Protein AF-A0A5N5XWW8-F1 (afdb_monomer_lite)

Organism: Acinetobacter baumannii (NCBI:txid470)

Secondary structure (DSSP, 8-state):
--THHHHHHHHHHHHHHHHHHHHHHHHHHS-SSSTT---HHHHHHHHHHHTTT--HHHHHHHHHHHHH---SSPPPHHHHHHHHHTTSS--HHHHHHHHHHHHH-SS--EEE-TTS-EEEEEEEHHHHHHHHHHHHHHHTT-HHHHHHHHHHHHHHHHHHHHHTTPPPPEEE-----------

Sequence (183 aa):
MNELAPFESFLKELIAAYRTKYAVQFNKNFPVEGKNAVPMQIVEQQLAKALVGVTPNQLQRGLALFYASTNTYMPNFAEFRAMCMGDDWWSAEKAWVKACEYTQISQHKKVTLPDGREQNQEITTLTKFVLDQVYSLIQDGEMYKAKMEFIKIYDEYKAEAQLKGKTQAWYQEPILLAQKNEQ

Foldseek 3Di:
DDPVVVVLVLLVVVLVLCCVPPVPQSCVVAPCDDPRHHDVVNVSVVLVVLCPLQDPQLSVQLVVCSVVDPDPDRDDSNVSSCSSLPPLDDQLVRLLVLLVVVVVDPDFDWDQDPVRFTFGPSHWPLSVVLSVVLVVCVVVVVVVVSSVSSNVSSVVVVVVCVVVSHGTGTDTPPPPPPDPPPD

Radius of gyration: 22.28 Å; chains: 1; bounding box: 52×52×61 Å

Structure (mmCIF, N/CA/C/O backbone):
data_AF-A0A5N5XWW8-F1
#
_entry.id   AF-A0A5N5XWW8-F1
#
loop_
_atom_site.group_PDB
_atom_site.id
_atom_site.type_symbol
_atom_site.label_atom_id
_atom_site.label_alt_id
_atom_site.label_comp_id
_atom_site.label_asym_id
_atom_site.label_entity_id
_atom_site.label_seq_id
_atom_site.pdbx_PDB_ins_code
_atom_site.Cartn_x
_atom_site.Cartn_y
_atom_site.Cartn_z
_atom_site.occupancy
_atom_site.B_iso_or_equiv
_atom_site.auth_seq_id
_atom_site.auth_comp_id
_atom_site.auth_asym_id
_atom_site.auth_atom_id
_atom_site.pdbx_PDB_model_num
ATOM 1 N N . MET A 1 1 ? 1.860 -23.459 16.506 1.00 39.78 1 MET A N 1
ATOM 2 C CA . MET A 1 1 ? 2.111 -22.178 17.201 1.00 39.78 1 MET A CA 1
ATOM 3 C C . MET A 1 1 ? 1.032 -21.207 16.759 1.00 39.78 1 MET A C 1
ATOM 5 O O . MET A 1 1 ? 0.763 -21.145 15.570 1.00 39.78 1 MET A O 1
ATOM 9 N N . ASN A 1 2 ? 0.335 -20.577 17.704 1.00 42.97 2 ASN A N 1
ATOM 10 C CA . ASN A 1 2 ? -0.900 -19.827 17.458 1.00 42.97 2 ASN A CA 1
ATOM 11 C C . ASN A 1 2 ? -0.569 -18.422 16.911 1.00 42.97 2 ASN A C 1
ATOM 13 O O . ASN A 1 2 ? -0.288 -17.513 17.688 1.00 42.97 2 ASN A O 1
ATOM 17 N N . GLU A 1 3 ? -0.597 -18.231 15.590 1.00 50.62 3 GLU A N 1
ATOM 18 C CA . GLU A 1 3 ? -0.374 -16.922 14.934 1.00 50.62 3 GLU A CA 1
ATOM 19 C C . GLU A 1 3 ? -1.454 -15.867 15.262 1.00 50.62 3 GLU A C 1
ATOM 21 O O . GLU A 1 3 ? -1.308 -14.697 14.923 1.00 50.62 3 GLU A O 1
ATOM 26 N N . LEU A 1 4 ? -2.524 -16.258 15.964 1.00 57.06 4 LEU A N 1
ATOM 27 C CA . LEU A 1 4 ? -3.614 -15.378 16.401 1.00 57.06 4 LEU A CA 1
ATOM 28 C C . LEU A 1 4 ? -3.247 -14.494 17.608 1.00 57.06 4 LEU A C 1
ATOM 30 O O . LEU A 1 4 ? -3.711 -13.359 17.701 1.00 57.06 4 LEU A O 1
ATOM 34 N N . ALA A 1 5 ? -2.385 -14.973 18.513 1.00 62.66 5 ALA A N 1
ATOM 35 C CA . ALA A 1 5 ? -2.043 -14.244 19.740 1.00 62.66 5 ALA A CA 1
ATOM 36 C C . ALA A 1 5 ? -1.308 -12.902 19.497 1.00 62.66 5 ALA A C 1
ATOM 38 O O . ALA A 1 5 ? -1.637 -11.917 20.165 1.00 62.66 5 ALA A O 1
ATOM 39 N N . PRO A 1 6 ? -0.365 -12.799 18.535 1.00 75.25 6 PRO A N 1
ATOM 40 C CA . PRO A 1 6 ? 0.272 -11.527 18.190 1.00 75.25 6 PRO A CA 1
ATOM 41 C C . PRO A 1 6 ? -0.711 -10.484 17.643 1.00 75.25 6 PRO A C 1
ATOM 43 O O . PRO A 1 6 ? -0.599 -9.304 17.967 1.00 75.25 6 PRO A O 1
ATOM 46 N N . PHE A 1 7 ? -1.694 -10.909 16.841 1.00 81.81 7 PHE A N 1
ATOM 47 C CA . PHE A 1 7 ? -2.661 -9.997 16.229 1.00 81.81 7 PHE A CA 1
ATOM 48 C C . PHE A 1 7 ? -3.655 -9.447 17.255 1.00 81.81 7 PHE A C 1
ATOM 50 O O . PHE A 1 7 ? -3.877 -8.241 17.307 1.00 81.81 7 PHE A O 1
ATOM 57 N N . GLU A 1 8 ? -4.196 -10.294 18.134 1.00 83.88 8 GLU A N 1
ATOM 58 C CA . GLU A 1 8 ? -5.053 -9.831 19.233 1.00 83.88 8 GLU A CA 1
ATOM 59 C C . GLU A 1 8 ? -4.323 -8.859 20.171 1.00 83.88 8 GLU A C 1
ATOM 61 O O . GLU A 1 8 ? -4.907 -7.869 20.616 1.00 83.88 8 GLU A O 1
ATOM 66 N N . SER A 1 9 ? -3.037 -9.108 20.452 1.00 87.44 9 SER A N 1
ATOM 67 C CA . SER A 1 9 ? -2.223 -8.182 21.246 1.00 87.44 9 SER A CA 1
ATOM 68 C C . SER A 1 9 ? -2.066 -6.831 20.548 1.00 87.44 9 SER A C 1
ATOM 70 O O . SER A 1 9 ? -2.203 -5.793 21.195 1.00 87.44 9 SER A O 1
ATOM 72 N N . PHE A 1 10 ? -1.845 -6.831 19.230 1.00 89.38 10 PHE A N 1
ATOM 73 C CA . PHE A 1 10 ? -1.748 -5.603 18.442 1.00 89.38 10 PHE A CA 1
ATOM 74 C C . PHE A 1 10 ? -3.058 -4.801 18.465 1.00 89.38 10 PHE A C 1
ATOM 76 O O . PHE A 1 10 ? -3.036 -3.585 18.637 1.00 89.38 10 PHE A O 1
ATOM 83 N N . LEU A 1 11 ? -4.216 -5.461 18.337 1.00 91.00 11 LEU A N 1
ATOM 84 C CA . LEU A 1 11 ? -5.514 -4.777 18.392 1.00 91.00 11 LEU A CA 1
ATOM 85 C C . LEU A 1 11 ? -5.706 -4.041 19.724 1.00 91.00 11 LEU A C 1
ATOM 87 O O . LEU A 1 11 ? -6.154 -2.892 19.741 1.00 91.00 11 LEU A O 1
ATOM 91 N N . LYS A 1 12 ? -5.324 -4.680 20.835 1.00 90.88 12 LYS A N 1
ATOM 92 C CA . LYS A 1 12 ? -5.389 -4.080 22.175 1.00 90.88 12 LYS A CA 1
ATOM 93 C C . LYS A 1 12 ? -4.438 -2.895 22.316 1.00 90.88 12 LYS A C 1
ATOM 95 O O . LYS A 1 12 ? -4.835 -1.868 22.865 1.00 90.88 12 LYS A O 1
ATOM 100 N N . GLU A 1 13 ? -3.219 -3.016 21.796 1.00 91.50 13 GLU A N 1
ATOM 101 C CA . GLU A 1 13 ? -2.242 -1.923 21.762 1.00 91.50 13 GLU A CA 1
ATOM 102 C C . GLU A 1 13 ? -2.775 -0.723 20.971 1.00 91.50 13 GLU A C 1
ATOM 104 O O . GLU A 1 13 ? -2.766 0.405 21.465 1.00 91.50 13 GLU A O 1
ATOM 109 N N . LEU A 1 14 ? -3.327 -0.961 19.782 1.00 91.56 14 LEU A N 1
ATOM 110 C CA . LEU A 1 14 ? -3.881 0.096 18.948 1.00 91.56 14 LEU A CA 1
ATOM 111 C C . LEU A 1 14 ? -5.073 0.790 19.622 1.00 91.56 14 LEU A C 1
ATOM 113 O O . LEU A 1 14 ? -5.143 2.018 19.639 1.00 91.56 14 LEU A O 1
ATOM 117 N N . ILE A 1 15 ? -5.991 0.035 20.233 1.00 92.38 15 ILE A N 1
ATOM 118 C CA . ILE A 1 15 ? -7.107 0.610 21.002 1.00 92.38 15 ILE A CA 1
ATOM 119 C C . ILE A 1 15 ? -6.590 1.462 22.168 1.00 92.38 15 ILE A C 1
ATOM 121 O O . ILE A 1 15 ? -7.117 2.551 22.415 1.00 92.38 15 ILE A O 1
ATOM 125 N N . ALA A 1 16 ? -5.553 1.005 22.876 1.00 91.19 16 ALA A N 1
ATOM 126 C CA . ALA A 1 16 ? -4.921 1.796 23.925 1.00 91.19 16 ALA A CA 1
ATOM 127 C C . ALA A 1 16 ? -4.332 3.100 23.360 1.00 91.19 16 ALA A C 1
ATOM 129 O O . ALA A 1 16 ? -4.586 4.167 23.916 1.00 91.19 16 ALA A O 1
ATOM 130 N N . ALA A 1 17 ? -3.653 3.048 22.211 1.00 90.56 17 ALA A N 1
ATOM 131 C CA . ALA A 1 17 ? -3.114 4.227 21.535 1.00 90.56 17 ALA A CA 1
ATOM 132 C C . ALA A 1 17 ? -4.211 5.247 21.171 1.00 90.56 17 ALA A C 1
ATOM 134 O O . ALA A 1 17 ? -4.064 6.446 21.426 1.00 90.56 17 ALA A O 1
ATOM 135 N N . TYR A 1 18 ? -5.344 4.773 20.642 1.00 91.38 18 TYR A N 1
ATOM 136 C CA . TYR A 1 18 ? -6.520 5.602 20.371 1.00 91.38 18 TYR A CA 1
ATOM 137 C C . TYR A 1 18 ? -7.072 6.272 21.628 1.00 91.38 18 TYR A C 1
ATOM 139 O O . TYR A 1 18 ? -7.374 7.466 21.608 1.00 91.38 18 TYR A O 1
ATOM 147 N N . ARG A 1 19 ? -7.173 5.527 22.730 1.00 90.12 19 ARG A N 1
ATOM 148 C CA . ARG A 1 19 ? -7.635 6.056 24.018 1.00 90.12 19 ARG A CA 1
ATOM 149 C C . ARG A 1 19 ? -6.680 7.094 24.592 1.00 90.12 19 ARG A C 1
ATOM 151 O O . ARG A 1 19 ? -7.148 8.087 25.133 1.00 90.12 19 ARG A O 1
ATOM 158 N N . THR A 1 20 ? -5.372 6.906 24.447 1.00 89.31 20 THR A N 1
ATOM 159 C CA . THR A 1 20 ? -4.372 7.860 24.940 1.00 89.31 20 THR A CA 1
ATOM 160 C C . THR A 1 20 ? -4.379 9.157 24.136 1.00 89.31 20 THR A C 1
ATOM 162 O O . THR A 1 20 ? -4.374 10.236 24.720 1.00 89.31 20 THR A O 1
ATOM 165 N N . LYS A 1 21 ? -4.411 9.073 22.801 1.00 88.88 21 LYS A N 1
ATOM 166 C CA . LYS A 1 21 ? -4.284 10.249 21.926 1.00 88.88 21 LYS A CA 1
ATOM 167 C C . LYS A 1 21 ? -5.604 10.990 21.703 1.00 88.88 21 LYS A C 1
ATOM 169 O O . LYS A 1 21 ? -5.612 12.211 21.587 1.00 88.88 21 LYS A O 1
ATOM 174 N N . TYR A 1 22 ? -6.720 10.262 21.668 1.00 90.38 22 TYR A N 1
ATOM 175 C CA . TYR A 1 22 ? -8.033 10.781 21.278 1.00 90.38 22 TYR A CA 1
ATOM 176 C C . TYR A 1 22 ? -9.140 10.466 22.292 1.00 90.38 22 TYR A C 1
ATOM 178 O O . TYR A 1 22 ? -10.294 10.312 21.900 1.00 90.38 22 TYR A O 1
ATOM 186 N N . ALA A 1 23 ? -8.821 10.400 23.591 1.00 87.81 23 ALA A N 1
ATOM 187 C CA . ALA A 1 23 ? -9.726 9.980 24.673 1.00 87.81 23 ALA A CA 1
ATOM 188 C C . ALA A 1 23 ? -11.179 10.481 24.533 1.00 87.81 23 ALA A C 1
ATOM 190 O O . ALA A 1 23 ? -12.124 9.693 24.576 1.00 87.81 23 ALA A O 1
ATOM 191 N N . VAL A 1 24 ? -11.362 11.790 24.323 1.00 88.12 24 VAL A N 1
ATOM 192 C CA . VAL A 1 24 ? -12.689 12.424 24.228 1.00 88.12 24 VAL A CA 1
ATOM 193 C C . VAL A 1 24 ? -13.469 11.924 23.010 1.00 88.12 24 VAL A C 1
ATOM 195 O O . VAL A 1 24 ? -14.639 11.562 23.126 1.00 88.12 24 VAL A O 1
ATOM 198 N N . GLN A 1 25 ? -12.827 11.883 21.842 1.00 89.25 25 GLN A N 1
ATOM 199 C CA . GLN A 1 25 ? -13.460 11.443 20.596 1.00 89.25 25 GLN A CA 1
ATOM 200 C C . GLN A 1 25 ? -13.712 9.932 20.617 1.00 89.25 25 GLN A C 1
ATOM 202 O O . GLN A 1 25 ? -14.783 9.482 20.217 1.00 89.25 25 GLN A O 1
ATOM 207 N N . PHE A 1 26 ? -12.772 9.160 21.167 1.00 89.81 26 PHE A N 1
ATOM 208 C CA . PHE A 1 26 ? -12.906 7.718 21.326 1.00 89.81 26 PHE A CA 1
ATOM 209 C C . PHE A 1 26 ? -14.106 7.363 22.207 1.00 89.81 26 PHE A C 1
ATOM 211 O O . PHE A 1 26 ? -14.944 6.572 21.792 1.00 89.81 26 PHE A O 1
ATOM 218 N N . ASN A 1 27 ? -14.243 7.988 23.381 1.00 88.56 27 ASN A N 1
ATOM 219 C CA . ASN A 1 27 ? -15.363 7.726 24.291 1.00 88.56 27 ASN A CA 1
ATOM 220 C C . ASN A 1 27 ? -16.708 8.205 23.730 1.00 88.56 27 ASN A C 1
ATOM 222 O O . ASN A 1 27 ? -17.745 7.636 24.059 1.00 88.56 27 ASN A O 1
ATOM 226 N N . LYS A 1 28 ? -16.706 9.233 22.873 1.00 88.06 28 LYS A N 1
ATOM 227 C CA . LYS A 1 28 ? -17.912 9.671 22.160 1.00 88.06 28 LYS A CA 1
ATOM 228 C C . LYS A 1 28 ? -18.353 8.650 21.108 1.00 88.06 28 LYS A C 1
ATOM 230 O O . LYS A 1 28 ? -19.547 8.402 20.975 1.00 88.06 28 LYS A O 1
ATOM 235 N N . ASN A 1 29 ? -17.403 8.070 20.376 1.00 85.88 29 ASN A N 1
ATOM 236 C CA . ASN A 1 29 ? -17.680 7.093 19.321 1.00 85.88 29 ASN A CA 1
ATOM 237 C C . ASN A 1 29 ? -17.963 5.688 19.882 1.00 85.88 29 ASN A C 1
ATOM 239 O O . ASN A 1 29 ? -18.778 4.957 19.327 1.00 85.88 29 ASN A O 1
ATOM 243 N N . PHE A 1 30 ? -17.314 5.326 20.990 1.00 89.12 30 PHE A N 1
ATOM 244 C CA . PHE A 1 30 ? -17.409 4.024 21.650 1.00 89.12 30 PHE A CA 1
ATOM 245 C C . PHE A 1 30 ? -17.630 4.209 23.161 1.00 89.12 30 PHE A C 1
ATOM 247 O O . PHE A 1 30 ? -16.712 3.990 23.960 1.00 89.12 30 PHE A O 1
ATOM 254 N N . PRO A 1 31 ? -18.828 4.655 23.574 1.00 86.44 31 PRO A N 1
ATOM 255 C CA . PRO A 1 31 ? -19.129 4.882 24.982 1.00 86.44 31 PRO A CA 1
ATOM 256 C C . PRO A 1 31 ? -19.063 3.571 25.767 1.00 86.44 31 PRO A C 1
ATOM 258 O O . PRO A 1 31 ? -19.558 2.540 25.320 1.00 86.44 31 PRO A O 1
ATOM 261 N N . VAL A 1 32 ? -18.457 3.610 26.952 1.00 80.50 32 VAL A N 1
ATOM 262 C CA . VAL A 1 32 ? -18.309 2.437 27.834 1.00 80.50 32 VAL A CA 1
ATOM 263 C C . VAL A 1 32 ? -19.510 2.224 28.759 1.00 80.50 32 VAL A C 1
ATOM 265 O O . VAL A 1 32 ? -19.693 1.129 29.280 1.00 80.50 32 VAL A O 1
ATOM 268 N N . GLU A 1 33 ? -20.345 3.248 28.936 1.00 78.00 33 GLU A N 1
ATOM 269 C CA . GLU A 1 33 ? -21.469 3.262 29.874 1.00 78.00 33 GLU A CA 1
ATOM 270 C C . GLU A 1 33 ? -22.728 3.868 29.233 1.00 78.00 33 GLU A C 1
ATOM 272 O O . GLU A 1 33 ? -22.661 4.645 28.277 1.00 78.00 33 GLU A O 1
ATOM 277 N N . GLY A 1 34 ? -23.896 3.517 29.778 1.00 80.19 34 GLY A N 1
ATOM 278 C CA . GLY A 1 34 ? -25.200 4.011 29.331 1.00 80.19 34 GLY A CA 1
ATOM 279 C C . GLY A 1 34 ? -25.916 3.101 28.326 1.00 80.19 34 GLY A C 1
ATOM 280 O O . GLY A 1 34 ? -25.470 2.003 28.005 1.00 80.19 34 GLY A O 1
ATOM 281 N N . LYS A 1 35 ? -27.070 3.562 27.822 1.00 78.88 35 LYS A N 1
ATOM 282 C CA . LYS A 1 35 ? -27.958 2.770 26.941 1.00 78.88 35 LYS A CA 1
ATOM 283 C C . LYS A 1 35 ? -27.340 2.406 25.585 1.00 78.88 35 LYS A C 1
ATOM 285 O O . LYS A 1 35 ? -27.780 1.444 24.970 1.00 78.88 35 LYS A O 1
ATOM 290 N N . ASN A 1 36 ? -26.330 3.160 25.147 1.00 82.56 36 ASN A N 1
ATOM 291 C CA . ASN A 1 36 ? -25.630 2.963 23.875 1.00 82.56 36 ASN A CA 1
ATOM 292 C C . ASN A 1 36 ? -24.210 2.413 24.076 1.00 82.56 36 ASN A C 1
ATOM 294 O O . ASN A 1 36 ? -23.379 2.569 23.184 1.00 82.56 36 ASN A O 1
ATOM 298 N N . ALA A 1 37 ? -23.909 1.841 25.248 1.00 84.62 37 ALA A N 1
ATOM 299 C CA . ALA A 1 37 ? -22.579 1.333 25.551 1.00 84.62 37 ALA A CA 1
ATOM 300 C C . ALA A 1 37 ? -22.129 0.307 24.500 1.00 84.62 37 ALA A C 1
ATOM 302 O O . ALA A 1 37 ? -22.865 -0.620 24.160 1.00 84.62 37 ALA A O 1
ATOM 303 N N . VAL A 1 38 ? -20.908 0.474 24.000 1.00 86.31 38 VAL A N 1
ATOM 304 C CA . VAL A 1 38 ? -20.287 -0.426 23.032 1.00 86.31 38 VAL A CA 1
ATOM 305 C C . VAL A 1 38 ? -19.270 -1.290 23.779 1.00 86.31 38 VAL A C 1
ATOM 307 O O . VAL A 1 38 ? -18.247 -0.772 24.234 1.00 86.31 38 VAL A O 1
ATOM 310 N N . PRO A 1 39 ? -19.511 -2.608 23.915 1.00 88.31 39 PRO A N 1
ATOM 311 C CA . PRO A 1 39 ? -18.552 -3.505 24.544 1.00 88.31 39 PRO A CA 1
ATOM 312 C C . PRO A 1 39 ? -17.209 -3.481 23.813 1.00 88.31 39 PRO A C 1
ATOM 314 O O . PRO A 1 39 ? -17.165 -3.466 22.582 1.00 88.31 39 PRO A O 1
ATOM 317 N N . MET A 1 40 ? -16.101 -3.552 24.555 1.00 87.06 40 MET A N 1
ATOM 318 C CA . MET A 1 40 ? -14.760 -3.485 23.957 1.00 87.06 40 MET A CA 1
ATOM 319 C C . MET A 1 40 ? -14.503 -4.600 22.941 1.00 87.06 40 MET A C 1
ATOM 321 O O . MET A 1 40 ? -13.880 -4.358 21.914 1.00 87.06 40 MET A O 1
ATOM 325 N N . GLN A 1 41 ? -15.079 -5.783 23.163 1.00 86.88 41 GLN A N 1
ATOM 326 C CA . GLN A 1 41 ? -15.014 -6.897 22.214 1.00 86.88 41 GLN A CA 1
ATOM 327 C C . GLN A 1 41 ? -15.608 -6.536 20.844 1.00 86.88 41 GLN A C 1
ATOM 329 O O . GLN A 1 41 ? -15.107 -6.984 19.818 1.00 86.88 41 GLN A O 1
ATOM 334 N N . ILE A 1 42 ? -16.648 -5.696 20.797 1.00 88.38 42 ILE A N 1
ATOM 335 C CA . ILE A 1 42 ? -17.238 -5.230 19.535 1.00 88.38 42 ILE A CA 1
ATOM 336 C C . ILE A 1 42 ? -16.294 -4.257 18.823 1.00 88.38 42 ILE A C 1
ATOM 338 O O . ILE A 1 42 ? -16.181 -4.302 17.598 1.00 88.38 42 ILE A O 1
ATOM 342 N N . VAL A 1 43 ? -15.590 -3.406 19.572 1.00 89.50 43 VAL A N 1
ATOM 343 C CA . VAL A 1 43 ? -14.577 -2.494 19.019 1.00 89.50 43 VAL A CA 1
ATOM 344 C C . VAL A 1 43 ? -13.403 -3.288 18.438 1.00 89.50 43 VAL A C 1
ATOM 346 O O . VAL A 1 43 ? -13.024 -3.060 17.291 1.00 89.50 43 VAL A O 1
ATOM 349 N N . GLU A 1 44 ? -12.890 -4.273 19.183 1.00 90.38 44 GLU A N 1
ATOM 350 C CA . GLU A 1 44 ? -11.839 -5.195 18.728 1.00 90.38 44 GLU A CA 1
ATOM 351 C C . GLU A 1 44 ? -12.255 -5.938 17.451 1.00 90.38 44 GLU A C 1
ATOM 353 O O . GLU A 1 44 ? -11.495 -5.980 16.485 1.00 90.38 44 GLU A O 1
ATOM 358 N N . GLN A 1 45 ? -13.487 -6.455 17.392 1.00 88.69 45 GLN A N 1
ATOM 359 C CA . GLN A 1 45 ? -14.011 -7.128 16.200 1.00 88.69 45 GLN A CA 1
ATOM 360 C C . GLN A 1 45 ? -14.136 -6.196 14.989 1.00 88.69 45 GLN A C 1
ATOM 362 O O . GLN A 1 45 ? -13.842 -6.608 13.867 1.00 88.69 45 GLN A O 1
ATOM 367 N N . GLN A 1 46 ? -14.588 -4.953 15.178 1.00 89.62 46 GLN A N 1
ATOM 368 C CA . GLN A 1 46 ? -14.674 -3.980 14.086 1.00 89.62 46 GLN A CA 1
ATOM 369 C C . GLN A 1 46 ? -13.291 -3.618 13.544 1.00 89.62 46 GLN A C 1
ATOM 371 O O . GLN A 1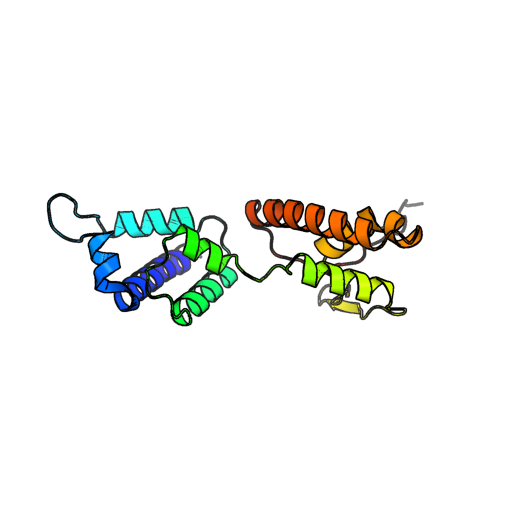 46 ? -13.100 -3.560 12.329 1.00 89.62 46 GLN A O 1
ATOM 376 N N . LEU A 1 47 ? -12.321 -3.436 14.436 1.00 89.88 47 LEU A N 1
ATOM 377 C CA . LEU A 1 47 ? -10.941 -3.157 14.071 1.00 89.88 47 LEU A CA 1
ATOM 378 C C . LEU A 1 47 ? -10.301 -4.353 13.348 1.00 89.88 47 LEU A C 1
ATOM 380 O O . LEU A 1 47 ? -9.687 -4.175 12.299 1.00 89.88 47 LEU A O 1
ATOM 384 N N . ALA A 1 48 ? -10.525 -5.577 13.837 1.00 89.94 48 ALA A N 1
ATOM 385 C CA . ALA A 1 48 ? -10.079 -6.803 13.178 1.00 89.94 48 ALA A CA 1
ATOM 386 C C . ALA A 1 48 ? -10.640 -6.917 11.752 1.00 89.94 48 ALA A C 1
ATOM 388 O O . ALA A 1 48 ? -9.892 -7.200 10.820 1.00 89.94 48 ALA A O 1
ATOM 389 N N . LYS A 1 49 ? -11.938 -6.632 11.565 1.00 88.06 49 LYS A N 1
ATOM 390 C CA . LYS A 1 49 ? -12.589 -6.614 10.243 1.00 88.06 49 LYS A CA 1
ATOM 391 C C . LYS A 1 49 ? -12.000 -5.549 9.319 1.00 88.06 49 LYS A C 1
ATOM 393 O O . LYS A 1 49 ? -11.802 -5.819 8.138 1.00 88.06 49 LYS A O 1
ATOM 398 N N . ALA A 1 50 ? -11.706 -4.359 9.839 1.00 87.38 50 ALA A N 1
ATOM 399 C CA . ALA A 1 50 ? -11.088 -3.293 9.056 1.00 87.38 50 ALA A CA 1
ATOM 400 C C . ALA A 1 50 ? -9.661 -3.657 8.610 1.00 87.38 50 ALA A C 1
ATOM 402 O O . ALA A 1 50 ? -9.240 -3.286 7.519 1.00 87.38 50 ALA A O 1
ATOM 403 N N . LEU A 1 51 ? -8.926 -4.413 9.425 1.00 88.12 51 LEU A N 1
ATOM 404 C CA . LEU A 1 51 ? -7.533 -4.783 9.172 1.00 88.12 51 LEU A CA 1
ATOM 405 C C . LEU A 1 51 ? -7.360 -6.117 8.431 1.00 88.12 51 LEU A C 1
ATOM 407 O O . LEU A 1 51 ? -6.235 -6.595 8.281 1.00 88.12 51 LEU A O 1
ATOM 411 N N . VAL A 1 52 ? -8.442 -6.711 7.917 1.00 84.38 52 VAL A N 1
ATOM 412 C CA . VAL A 1 52 ? -8.353 -7.926 7.096 1.00 84.38 52 VAL A CA 1
ATOM 413 C C . VAL A 1 52 ? -7.454 -7.676 5.881 1.00 84.38 52 VAL A C 1
ATOM 415 O O . VAL A 1 52 ? -7.624 -6.705 5.136 1.00 84.38 52 VAL A O 1
ATOM 418 N N . GLY A 1 53 ? -6.493 -8.581 5.685 1.00 77.00 53 GLY A N 1
ATOM 419 C CA . GLY A 1 53 ? -5.532 -8.531 4.582 1.00 77.00 53 GLY A CA 1
ATOM 420 C C . GLY A 1 53 ? -4.357 -7.571 4.790 1.00 77.00 53 GLY A C 1
ATOM 421 O O . GLY A 1 53 ? -3.559 -7.415 3.872 1.00 77.00 53 GLY A O 1
ATOM 422 N N . VAL A 1 54 ? -4.228 -6.939 5.962 1.00 82.69 54 VAL A N 1
ATOM 423 C CA . VAL A 1 54 ? -3.063 -6.110 6.303 1.00 82.69 54 VAL A CA 1
ATOM 424 C C . VAL A 1 54 ? -1.962 -6.987 6.901 1.00 82.69 54 VAL A C 1
ATOM 426 O O . VAL A 1 54 ? -2.195 -7.750 7.837 1.00 82.69 54 VAL A O 1
ATOM 429 N N . THR A 1 55 ? -0.749 -6.886 6.362 1.00 81.62 55 THR A N 1
ATOM 430 C CA . THR A 1 55 ? 0.403 -7.675 6.830 1.00 81.62 55 THR A CA 1
ATOM 431 C C . THR A 1 55 ? 0.991 -7.124 8.140 1.00 81.62 55 THR A C 1
ATOM 433 O O . THR A 1 55 ? 0.856 -5.931 8.419 1.00 81.62 55 THR A O 1
ATOM 436 N N . PRO A 1 56 ? 1.716 -7.931 8.940 1.00 82.31 56 PRO A N 1
ATOM 437 C CA . PRO A 1 56 ? 2.333 -7.460 10.186 1.00 82.31 56 PRO A CA 1
ATOM 438 C C . PRO A 1 56 ? 3.244 -6.230 10.026 1.00 82.31 56 PRO A C 1
ATOM 440 O O . PRO A 1 56 ? 3.186 -5.312 10.843 1.00 82.31 56 PRO A O 1
ATOM 443 N N . ASN A 1 57 ? 4.031 -6.160 8.947 1.00 77.69 57 ASN A N 1
ATOM 444 C CA . ASN A 1 57 ? 4.894 -5.005 8.666 1.00 77.69 57 ASN A CA 1
ATOM 445 C C . ASN A 1 57 ? 4.075 -3.730 8.404 1.00 77.69 57 ASN A C 1
ATOM 447 O O . ASN A 1 57 ? 4.403 -2.656 8.907 1.00 77.69 57 ASN A O 1
ATOM 451 N N . GLN A 1 58 ? 2.972 -3.855 7.662 1.00 80.94 58 GLN A N 1
ATOM 452 C CA . GLN A 1 58 ? 2.043 -2.754 7.398 1.00 80.94 58 GLN A CA 1
ATOM 453 C C . GLN A 1 58 ? 1.331 -2.286 8.674 1.00 80.94 58 GLN A C 1
ATOM 455 O O . GLN A 1 58 ? 1.116 -1.089 8.860 1.00 80.94 58 GLN A O 1
ATOM 460 N N . LEU A 1 59 ? 1.006 -3.204 9.590 1.00 88.12 59 LEU A N 1
ATOM 461 C CA . LEU A 1 59 ? 0.437 -2.862 10.896 1.00 88.12 59 LEU A CA 1
ATOM 462 C C . LEU A 1 59 ? 1.415 -2.042 11.745 1.00 88.12 59 LEU A C 1
ATOM 464 O O . LEU A 1 59 ? 1.040 -0.979 12.240 1.00 88.12 59 LEU A O 1
ATOM 468 N N . GLN A 1 60 ? 2.672 -2.484 11.860 1.00 83.75 60 GLN A N 1
ATOM 469 C CA . GLN A 1 60 ? 3.710 -1.747 12.594 1.00 83.75 60 GLN A CA 1
ATOM 470 C C . GLN A 1 60 ? 3.949 -0.355 12.002 1.00 83.75 60 GLN A C 1
ATOM 472 O O . GLN A 1 60 ? 4.027 0.633 12.733 1.00 83.75 60 GLN A O 1
ATOM 477 N N . ARG A 1 61 ? 3.999 -0.256 10.671 1.00 82.19 61 ARG A N 1
ATOM 478 C CA . ARG A 1 61 ? 4.104 1.023 9.966 1.00 82.19 61 ARG A CA 1
ATOM 479 C C . ARG A 1 61 ? 2.919 1.938 10.265 1.00 82.19 61 ARG A C 1
ATOM 481 O O . ARG A 1 61 ? 3.117 3.098 10.623 1.00 82.19 61 ARG A O 1
ATOM 488 N N . GLY A 1 62 ? 1.697 1.430 10.108 1.00 86.00 62 GLY A N 1
ATOM 489 C CA . GLY A 1 62 ? 0.483 2.200 10.367 1.00 86.00 62 GLY A CA 1
ATOM 490 C C . GLY A 1 62 ? 0.428 2.700 11.806 1.00 86.00 62 GLY A C 1
ATOM 491 O O . GLY A 1 62 ? 0.056 3.846 12.038 1.00 86.00 62 GLY A O 1
ATOM 492 N N . LEU A 1 63 ? 0.892 1.893 12.763 1.00 89.06 63 LEU A N 1
ATOM 493 C CA . LEU A 1 63 ? 1.022 2.290 14.162 1.00 89.06 63 LEU A CA 1
ATOM 494 C C . LEU A 1 63 ? 2.059 3.413 14.355 1.00 89.06 63 LEU A C 1
ATOM 496 O O . LEU A 1 63 ? 1.769 4.403 15.026 1.00 89.06 63 LEU A O 1
ATOM 500 N N . ALA A 1 64 ? 3.233 3.320 13.724 1.00 84.38 64 ALA A N 1
ATOM 501 C CA . ALA A 1 64 ? 4.246 4.378 13.775 1.00 84.38 64 ALA A CA 1
ATOM 502 C C . ALA A 1 64 ? 3.724 5.709 13.196 1.00 84.38 64 ALA A C 1
ATOM 504 O O . ALA A 1 64 ? 3.875 6.762 13.819 1.00 84.38 64 ALA A O 1
ATOM 505 N N . LEU A 1 65 ? 3.044 5.661 12.045 1.00 83.81 65 LEU A N 1
ATOM 506 C CA . LEU A 1 65 ? 2.397 6.829 11.435 1.00 83.81 65 LEU A CA 1
ATOM 507 C C . LEU A 1 65 ? 1.263 7.374 12.304 1.00 83.81 65 LEU A C 1
ATOM 509 O O . LEU A 1 65 ? 1.121 8.587 12.449 1.00 83.81 65 LEU A O 1
ATOM 513 N N . PHE A 1 66 ? 0.485 6.495 12.932 1.00 88.00 66 PHE A N 1
ATOM 514 C CA . PHE A 1 66 ? -0.571 6.891 13.850 1.00 88.00 66 PHE A CA 1
ATOM 515 C C . PHE A 1 66 ? -0.012 7.703 15.022 1.00 88.00 66 PHE A C 1
ATOM 517 O O . PHE A 1 66 ? -0.550 8.772 15.323 1.00 88.00 66 PHE A O 1
ATOM 524 N N . TYR A 1 67 ? 1.097 7.272 15.630 1.00 84.00 67 TYR A N 1
ATOM 525 C CA . TYR A 1 67 ? 1.768 8.039 16.682 1.00 84.00 67 TYR A CA 1
ATOM 526 C C . TYR A 1 67 ? 2.340 9.362 16.165 1.00 84.00 67 TYR A C 1
ATOM 528 O O . TYR A 1 67 ? 2.091 10.396 16.787 1.00 84.00 67 TYR A O 1
ATOM 536 N N . ALA A 1 68 ? 3.020 9.345 15.016 1.00 78.44 68 ALA A N 1
ATOM 537 C CA . ALA A 1 68 ? 3.652 10.522 14.418 1.00 78.44 68 ALA A CA 1
ATOM 538 C C . ALA A 1 68 ? 2.659 11.558 13.859 1.00 78.44 68 ALA A C 1
ATOM 540 O O . ALA A 1 68 ? 3.013 12.726 13.704 1.00 78.44 68 ALA A O 1
ATOM 541 N N . SER A 1 69 ? 1.422 11.155 13.550 1.00 77.12 69 SER A N 1
ATOM 542 C CA . SER A 1 69 ? 0.419 12.056 12.977 1.00 77.12 69 SER A CA 1
ATOM 543 C C . SER A 1 69 ? 0.118 13.232 13.914 1.00 77.12 69 SER A C 1
ATOM 545 O O . SER A 1 69 ? -0.040 13.066 15.121 1.00 77.12 69 SER A O 1
ATOM 547 N N . THR A 1 70 ? -0.019 14.437 13.374 1.00 75.06 70 THR A N 1
ATOM 548 C CA . THR A 1 70 ? -0.421 15.631 14.143 1.00 75.06 70 THR A CA 1
ATOM 549 C C . THR A 1 70 ? -1.921 15.916 14.028 1.00 75.06 70 THR A C 1
ATOM 551 O O . THR A 1 70 ? -2.390 16.983 14.420 1.00 75.06 70 THR A O 1
ATOM 554 N N . ASN A 1 71 ? -2.688 14.956 13.496 1.00 74.31 71 ASN A N 1
ATOM 555 C CA . ASN A 1 71 ? -4.112 15.106 13.221 1.00 74.31 71 ASN A CA 1
ATOM 556 C C . ASN A 1 71 ? -4.892 15.429 14.498 1.00 74.31 71 ASN A C 1
ATOM 558 O O . ASN A 1 71 ? -4.863 14.670 15.468 1.00 74.31 71 ASN A O 1
ATOM 562 N N . THR A 1 72 ? -5.640 16.533 14.460 1.00 76.81 72 THR A N 1
ATOM 563 C CA . THR A 1 72 ? -6.520 16.986 15.550 1.00 76.81 72 THR A CA 1
ATOM 564 C C . THR A 1 72 ? -7.710 16.045 15.764 1.00 76.81 72 THR A C 1
ATOM 566 O O . THR A 1 72 ? -8.228 15.920 16.875 1.00 76.81 72 THR A O 1
ATOM 569 N N . TYR A 1 73 ? -8.140 15.361 14.704 1.00 83.88 73 TYR A N 1
ATOM 570 C CA . TYR A 1 73 ? -9.269 14.438 14.725 1.00 83.88 73 TYR A CA 1
ATOM 571 C C . TYR A 1 73 ? -8.799 12.989 14.760 1.00 83.88 73 TYR A C 1
ATOM 573 O O . TYR A 1 73 ? -7.780 12.635 14.166 1.00 83.88 73 TYR A O 1
ATOM 581 N N . MET A 1 74 ? -9.563 12.165 15.473 1.00 87.81 74 MET A N 1
ATOM 582 C CA . MET A 1 74 ? -9.344 10.732 15.563 1.00 87.81 74 MET A CA 1
ATOM 583 C C . MET A 1 74 ? -9.600 10.097 14.193 1.00 87.81 74 MET A C 1
ATOM 585 O O . MET A 1 74 ? -10.731 10.192 13.709 1.00 87.81 74 MET A O 1
ATOM 589 N N . PRO A 1 75 ? -8.608 9.423 13.585 1.00 87.69 75 PRO A N 1
ATOM 590 C CA . PRO A 1 75 ? -8.846 8.699 12.350 1.00 87.69 75 PRO A CA 1
ATOM 591 C C . PRO A 1 75 ? -9.812 7.538 12.604 1.00 87.69 75 PRO A C 1
ATOM 593 O O . PRO A 1 75 ? -9.761 6.874 13.641 1.00 87.69 75 PRO A O 1
ATOM 596 N N . ASN A 1 76 ? -10.709 7.280 11.663 1.00 88.94 76 ASN A N 1
ATOM 597 C CA . ASN A 1 76 ? -11.556 6.096 11.710 1.00 88.94 76 ASN A CA 1
ATOM 598 C C . ASN A 1 76 ? -10.754 4.833 11.328 1.00 88.94 76 ASN A C 1
ATOM 600 O O . ASN A 1 76 ? -9.624 4.900 10.838 1.00 88.94 76 ASN A O 1
ATOM 604 N N . PHE A 1 77 ? -11.329 3.645 11.536 1.00 90.12 77 PHE A N 1
ATOM 605 C CA . PHE A 1 77 ? -10.611 2.392 11.272 1.00 90.12 77 PHE A CA 1
ATOM 606 C C . PHE A 1 77 ? -10.244 2.185 9.794 1.00 90.12 77 PHE A C 1
ATOM 608 O O . PHE A 1 77 ? -9.226 1.555 9.515 1.00 90.12 77 PHE A O 1
ATOM 615 N N . ALA A 1 78 ? -11.009 2.740 8.847 1.00 83.31 78 ALA A N 1
ATOM 616 C CA . ALA A 1 78 ? -10.665 2.686 7.426 1.00 83.31 78 ALA A CA 1
ATOM 617 C C . ALA A 1 78 ? -9.492 3.623 7.089 1.00 83.31 78 ALA A C 1
ATOM 619 O O . ALA A 1 78 ? -8.610 3.247 6.321 1.00 83.31 78 ALA A O 1
ATOM 620 N N . GLU A 1 79 ? -9.431 4.802 7.707 1.00 85.12 79 GLU A N 1
ATOM 621 C CA . GLU A 1 79 ? -8.297 5.727 7.588 1.00 85.12 79 GLU A CA 1
ATOM 622 C C . GLU A 1 79 ? -7.030 5.140 8.215 1.00 85.12 79 GLU A C 1
ATOM 624 O O . GLU A 1 79 ? -5.949 5.236 7.638 1.00 85.12 79 GLU A O 1
ATOM 629 N N . PHE A 1 80 ? -7.148 4.457 9.355 1.00 89.19 80 PHE A N 1
ATOM 630 C CA . PHE A 1 80 ? -6.019 3.728 9.930 1.00 89.19 80 PHE A CA 1
ATOM 631 C C . PHE A 1 80 ? -5.560 2.575 9.042 1.00 89.19 80 PHE A C 1
ATOM 633 O O . PHE A 1 80 ? -4.365 2.432 8.793 1.00 89.19 80 PHE A O 1
ATOM 640 N N . ARG A 1 81 ? -6.493 1.802 8.477 1.00 85.81 81 ARG A N 1
ATOM 641 C CA . ARG A 1 81 ? -6.157 0.803 7.458 1.00 85.81 81 ARG A CA 1
ATOM 642 C C . ARG A 1 81 ? -5.418 1.450 6.282 1.00 85.81 81 ARG A C 1
ATOM 644 O O . ARG A 1 81 ? -4.433 0.894 5.812 1.00 85.81 81 ARG A O 1
ATOM 651 N N . ALA A 1 82 ? -5.849 2.624 5.824 1.00 81.25 82 ALA A N 1
ATOM 652 C CA . ALA A 1 82 ? -5.156 3.360 4.771 1.00 81.25 82 ALA A CA 1
ATOM 653 C C . ALA A 1 82 ? -3.733 3.772 5.190 1.00 81.25 82 ALA A C 1
ATOM 655 O O . ALA A 1 82 ? -2.829 3.665 4.373 1.00 81.25 82 ALA A O 1
ATOM 656 N N . MET A 1 83 ? -3.497 4.145 6.453 1.00 82.25 83 MET A N 1
ATOM 657 C CA . MET A 1 83 ? -2.145 4.391 6.983 1.00 82.25 83 MET A CA 1
ATOM 658 C C . MET A 1 83 ? -1.273 3.131 7.000 1.00 82.25 83 MET A C 1
ATOM 660 O O . MET A 1 83 ? -0.088 3.211 6.687 1.00 82.25 83 MET A O 1
ATOM 664 N N . CYS A 1 84 ? -1.840 1.965 7.320 1.00 82.75 84 CYS A N 1
ATOM 665 C CA . CYS A 1 84 ? -1.119 0.693 7.216 1.00 82.75 84 CYS A CA 1
ATOM 666 C C . CYS A 1 84 ? -0.752 0.351 5.765 1.00 82.75 84 CYS A C 1
ATOM 668 O O . CYS A 1 84 ? 0.312 -0.201 5.503 1.00 82.75 84 CYS A O 1
ATOM 670 N N . MET A 1 85 ? -1.644 0.669 4.827 1.00 75.75 85 MET A N 1
ATOM 671 C CA . MET A 1 85 ? -1.487 0.376 3.397 1.00 75.75 85 MET A CA 1
ATOM 672 C C . MET A 1 85 ? -0.690 1.457 2.637 1.00 75.75 85 MET A C 1
ATOM 674 O O . MET A 1 85 ? -0.284 1.226 1.495 1.00 75.75 85 MET A O 1
ATOM 678 N N . GLY A 1 86 ? -0.515 2.641 3.233 1.00 65.38 86 GLY A N 1
ATOM 679 C CA . GLY A 1 86 ? 0.108 3.825 2.637 1.00 65.38 86 GLY A CA 1
ATOM 680 C C . GLY A 1 86 ? 1.615 3.665 2.426 1.00 65.38 86 GLY A C 1
ATOM 681 O O . GLY A 1 86 ? 2.251 2.928 3.156 1.00 65.38 86 GLY A O 1
ATOM 682 N N . ASP A 1 87 ? 2.144 4.330 1.393 1.00 55.56 87 ASP A N 1
ATOM 683 C CA . ASP A 1 87 ? 3.514 4.421 0.827 1.00 55.56 87 ASP A CA 1
ATOM 684 C C . ASP A 1 87 ? 4.472 3.222 0.765 1.00 55.56 87 ASP A C 1
ATOM 686 O O . ASP A 1 87 ? 5.686 3.431 0.761 1.00 55.56 87 ASP A O 1
ATOM 690 N N . ASP A 1 88 ? 4.019 1.978 0.650 1.00 58.88 88 ASP A N 1
ATOM 691 C CA . ASP A 1 88 ? 4.904 0.966 0.029 1.00 58.88 88 ASP A CA 1
ATOM 692 C C . ASP A 1 88 ? 4.893 1.075 -1.498 1.00 58.88 88 ASP A C 1
ATOM 694 O O . ASP A 1 88 ? 5.759 0.528 -2.168 1.00 58.88 88 ASP A O 1
ATOM 698 N N . TRP A 1 89 ? 3.913 1.793 -2.051 1.00 68.69 89 TRP A N 1
ATOM 699 C CA . TRP A 1 89 ? 3.713 1.947 -3.482 1.00 68.69 89 TRP A CA 1
ATOM 700 C C . TRP A 1 89 ? 4.133 3.339 -3.926 1.00 68.69 89 TRP A C 1
ATOM 702 O O . TRP A 1 89 ? 3.629 4.337 -3.408 1.00 68.69 89 TRP A O 1
ATOM 712 N N . TRP A 1 90 ? 5.002 3.419 -4.931 1.00 77.56 90 TRP A N 1
ATOM 713 C CA . TRP A 1 90 ? 5.316 4.694 -5.580 1.00 77.56 90 TRP A CA 1
ATOM 714 C C . TRP A 1 90 ? 4.033 5.418 -6.030 1.00 77.56 90 TRP A C 1
ATOM 716 O O . TRP A 1 90 ? 3.047 4.774 -6.414 1.00 77.56 90 TRP A O 1
ATOM 726 N N . SER A 1 91 ? 4.031 6.755 -5.967 1.00 81.81 91 SER A N 1
ATOM 727 C CA . SER A 1 91 ? 3.027 7.558 -6.677 1.00 81.81 91 SER A CA 1
ATOM 728 C C . SER A 1 91 ? 3.200 7.378 -8.185 1.00 81.81 91 SER A C 1
ATOM 730 O O . SER A 1 91 ? 4.291 7.012 -8.634 1.00 81.81 91 SER A O 1
ATOM 732 N N . ALA A 1 92 ? 2.149 7.631 -8.963 1.00 85.62 92 ALA A N 1
ATOM 733 C CA . ALA A 1 92 ? 2.211 7.521 -10.415 1.00 85.62 92 ALA A CA 1
ATOM 734 C C . ALA A 1 92 ? 3.299 8.429 -11.014 1.00 85.62 92 ALA A C 1
ATOM 736 O O . ALA A 1 92 ? 4.039 8.011 -11.902 1.00 85.62 92 ALA A O 1
ATOM 737 N N . GLU A 1 93 ? 3.495 9.629 -10.463 1.00 81.69 93 GLU A N 1
ATOM 738 C CA . GLU A 1 93 ? 4.546 10.555 -10.892 1.00 81.69 93 GLU A CA 1
ATOM 739 C C . GLU A 1 93 ? 5.942 10.031 -10.559 1.00 81.69 93 GLU A C 1
ATOM 741 O O . GLU A 1 93 ? 6.836 10.082 -11.403 1.00 81.69 93 GLU A O 1
ATOM 746 N N . LYS A 1 94 ? 6.141 9.496 -9.347 1.00 82.25 94 LYS A N 1
ATOM 747 C CA . LYS A 1 94 ? 7.422 8.894 -8.953 1.00 82.25 94 LYS A CA 1
ATOM 748 C C . LYS A 1 94 ? 7.726 7.670 -9.815 1.00 82.25 94 LYS A C 1
ATOM 750 O O . LYS A 1 94 ? 8.867 7.493 -10.233 1.00 82.25 94 LYS A O 1
ATOM 755 N N . ALA A 1 95 ? 6.712 6.855 -10.100 1.00 86.81 95 ALA A N 1
ATOM 756 C CA . ALA A 1 95 ? 6.820 5.708 -10.985 1.00 86.81 95 ALA A CA 1
ATOM 757 C C . ALA A 1 95 ? 7.172 6.124 -12.417 1.00 86.81 95 ALA A C 1
ATOM 759 O O . ALA A 1 95 ? 8.060 5.516 -13.001 1.00 86.81 95 ALA A O 1
ATOM 760 N N . TRP A 1 96 ? 6.567 7.189 -12.943 1.00 88.31 96 TRP A N 1
ATOM 761 C CA . TRP A 1 96 ? 6.901 7.725 -14.262 1.00 88.31 96 TRP A CA 1
ATOM 762 C C . TRP A 1 96 ? 8.349 8.215 -14.341 1.00 88.31 96 TRP A C 1
ATOM 764 O O . TRP A 1 96 ? 9.073 7.835 -15.254 1.00 88.31 96 TRP A O 1
ATOM 774 N N . VAL A 1 97 ? 8.810 9.005 -13.363 1.00 85.69 97 VAL A N 1
ATOM 775 C CA . VAL A 1 97 ? 10.209 9.473 -13.332 1.00 85.69 97 VAL A CA 1
ATOM 776 C C . VAL A 1 97 ? 11.171 8.286 -13.308 1.00 85.69 97 VAL A C 1
ATOM 778 O O . VAL A 1 97 ? 12.109 8.244 -14.097 1.00 85.69 97 VAL A O 1
ATOM 781 N N . LYS A 1 98 ? 10.901 7.285 -12.463 1.00 85.56 98 LYS A N 1
ATOM 782 C CA . LYS A 1 98 ? 11.716 6.067 -12.381 1.00 85.56 98 LYS A CA 1
ATOM 783 C C . LYS A 1 98 ? 11.671 5.237 -13.663 1.00 85.56 98 LYS A C 1
ATOM 785 O O . LYS A 1 98 ? 12.686 4.666 -14.042 1.00 85.56 98 LYS A O 1
ATOM 790 N N . ALA A 1 99 ? 10.532 5.196 -14.350 1.00 86.38 99 ALA A N 1
ATOM 791 C CA . ALA A 1 99 ? 10.394 4.551 -15.650 1.00 86.38 99 ALA A CA 1
ATOM 792 C C . ALA A 1 99 ? 11.243 5.258 -16.721 1.00 86.38 99 ALA A C 1
ATOM 794 O O . ALA A 1 99 ? 11.980 4.599 -17.449 1.00 86.38 99 ALA A O 1
ATOM 795 N N . CYS A 1 100 ? 11.216 6.592 -16.769 1.00 84.94 100 CYS A N 1
ATOM 796 C CA . CYS A 1 100 ? 12.065 7.373 -17.668 1.00 84.94 100 CYS A CA 1
ATOM 797 C C . CYS A 1 100 ? 13.555 7.183 -17.359 1.00 84.94 100 CYS A C 1
ATOM 799 O O . CYS A 1 100 ? 14.333 6.927 -18.274 1.00 84.94 100 CYS A O 1
ATOM 801 N N . GLU A 1 101 ? 13.952 7.254 -16.085 1.00 84.44 101 GLU A N 1
ATOM 802 C CA . GLU A 1 101 ? 15.328 6.969 -15.658 1.00 84.44 101 GLU A CA 1
ATOM 803 C C . GLU A 1 101 ? 15.752 5.567 -16.115 1.00 84.44 101 GLU A C 1
ATOM 805 O O . GLU A 1 101 ? 16.816 5.409 -16.702 1.00 84.44 101 GLU A O 1
ATOM 810 N N . TYR A 1 102 ? 14.883 4.567 -15.945 1.00 82.81 102 TYR A N 1
ATOM 811 C CA . TYR A 1 102 ? 15.134 3.196 -16.384 1.00 82.81 102 TYR A CA 1
ATOM 812 C C . TYR A 1 102 ? 15.393 3.087 -17.895 1.00 82.81 102 TYR A C 1
ATOM 814 O O . TYR A 1 102 ? 16.298 2.364 -18.295 1.00 82.81 102 TYR A O 1
ATOM 822 N N . THR A 1 103 ? 14.679 3.844 -18.740 1.00 80.69 103 THR A N 1
ATOM 823 C CA . THR A 1 103 ? 14.935 3.862 -20.199 1.00 80.69 103 THR A CA 1
ATOM 824 C C . THR A 1 103 ? 16.268 4.500 -20.601 1.00 80.69 103 THR A C 1
ATOM 826 O O . THR A 1 103 ? 16.732 4.280 -21.716 1.00 80.69 103 THR A O 1
ATOM 829 N N . GLN A 1 104 ? 16.884 5.289 -19.717 1.00 77.44 104 GLN A N 1
ATOM 830 C CA . GLN A 1 104 ? 18.157 5.973 -19.969 1.00 77.44 104 GLN A CA 1
ATOM 831 C C . GLN A 1 104 ? 19.369 5.197 -19.433 1.00 77.44 104 GLN A C 1
ATOM 833 O O . GLN A 1 104 ? 20.508 5.543 -19.745 1.00 77.44 104 GLN A O 1
ATOM 838 N N . ILE A 1 105 ? 19.147 4.163 -18.618 1.00 73.38 105 ILE A N 1
ATOM 839 C CA . ILE A 1 105 ? 20.211 3.358 -18.021 1.00 73.38 105 ILE A CA 1
ATOM 840 C C . ILE A 1 105 ? 20.723 2.346 -19.050 1.00 73.38 105 ILE A C 1
ATOM 842 O O . ILE A 1 105 ? 20.017 1.427 -19.449 1.00 73.38 105 ILE A O 1
ATOM 846 N N . SER A 1 106 ? 21.990 2.481 -19.442 1.00 59.19 106 SER A N 1
ATOM 847 C CA . SER A 1 106 ? 22.653 1.548 -20.363 1.00 59.19 106 SER A CA 1
ATOM 848 C C . SER A 1 106 ? 23.072 0.228 -19.696 1.00 59.19 106 SER A C 1
ATOM 850 O O . SER A 1 106 ? 23.303 -0.762 -20.385 1.00 59.19 106 SER A O 1
ATOM 852 N N . GLN A 1 107 ? 23.222 0.215 -18.365 1.00 62.06 107 GLN A N 1
ATOM 853 C CA . GLN A 1 107 ? 23.611 -0.953 -17.565 1.00 62.06 107 GLN A CA 1
ATOM 854 C C . GLN A 1 107 ? 22.837 -0.969 -16.246 1.00 62.06 107 GLN A C 1
ATOM 856 O O . GLN A 1 107 ? 23.124 -0.184 -15.342 1.00 62.06 107 GLN A O 1
ATOM 861 N N . HIS A 1 108 ? 21.860 -1.865 -16.141 1.00 69.75 108 HIS A N 1
ATOM 862 C CA . HIS A 1 108 ? 21.023 -1.992 -14.951 1.00 69.75 108 HIS A CA 1
ATOM 863 C C . HIS A 1 108 ? 21.807 -2.545 -13.761 1.00 69.75 108 HIS A C 1
ATOM 865 O O . HIS A 1 108 ? 22.530 -3.539 -13.884 1.00 69.75 108 HIS A O 1
ATOM 871 N N . LYS A 1 109 ? 21.636 -1.938 -12.583 1.00 64.38 109 LYS A N 1
ATOM 872 C CA . LYS A 1 109 ? 22.168 -2.484 -11.331 1.00 64.38 109 LYS A CA 1
ATOM 873 C C . LYS A 1 109 ? 21.351 -3.695 -10.897 1.00 64.38 109 LYS A C 1
ATOM 875 O O . LYS A 1 109 ? 20.255 -3.567 -10.344 1.00 64.38 109 LYS A O 1
ATOM 880 N N . LYS A 1 110 ? 21.928 -4.872 -11.119 1.00 68.75 110 LYS A N 1
ATOM 881 C CA . LYS A 1 110 ? 21.380 -6.153 -10.683 1.00 68.75 110 LYS A CA 1
ATOM 882 C C . LYS A 1 110 ? 21.881 -6.494 -9.285 1.00 68.75 110 LYS A C 1
ATOM 884 O O . LYS A 1 110 ? 23.077 -6.418 -9.013 1.00 68.75 110 LYS A O 1
ATOM 889 N N . VAL A 1 111 ? 20.969 -6.880 -8.402 1.00 67.25 111 VAL A N 1
ATOM 890 C CA . VAL A 1 111 ? 21.298 -7.428 -7.083 1.00 67.25 111 VAL A CA 1
ATOM 891 C C . VAL A 1 111 ? 20.972 -8.911 -7.087 1.00 67.25 111 VAL A C 1
ATOM 893 O O . VAL A 1 111 ? 19.840 -9.296 -7.383 1.00 67.25 111 VAL A O 1
ATOM 896 N N . THR A 1 112 ? 21.960 -9.743 -6.763 1.00 68.06 112 THR A N 1
ATOM 897 C CA . THR A 1 112 ? 21.760 -11.184 -6.595 1.00 68.06 112 THR A CA 1
ATOM 898 C C . THR A 1 112 ? 21.119 -11.442 -5.237 1.00 68.06 112 THR A C 1
ATOM 900 O O . THR A 1 112 ? 21.686 -11.125 -4.190 1.00 68.06 112 THR A O 1
ATOM 903 N N . LEU A 1 113 ? 19.913 -11.993 -5.259 1.00 66.12 113 LEU A N 1
ATOM 904 C CA . LEU A 1 113 ? 19.191 -12.425 -4.073 1.00 66.12 113 LEU A CA 1
ATOM 905 C C . LEU A 1 113 ? 19.794 -13.734 -3.519 1.00 66.12 113 LEU A C 1
ATOM 907 O O . LEU A 1 113 ? 20.478 -14.458 -4.246 1.00 66.12 113 LEU A O 1
ATOM 911 N N . PRO A 1 114 ? 19.536 -14.079 -2.241 1.00 57.59 114 PRO A N 1
ATOM 912 C CA . PRO A 1 114 ? 20.067 -15.295 -1.606 1.00 57.59 114 PRO A CA 1
ATOM 913 C C . PRO A 1 114 ? 19.678 -16.609 -2.304 1.00 57.59 114 PRO A C 1
ATOM 915 O O . PRO A 1 114 ? 20.295 -17.642 -2.064 1.00 57.59 114 PRO A O 1
ATOM 918 N N . ASP A 1 115 ? 18.652 -16.574 -3.154 1.00 62.62 115 ASP A N 1
ATOM 919 C CA . ASP A 1 115 ? 18.149 -17.687 -3.960 1.00 62.62 115 ASP A CA 1
ATOM 920 C C . ASP A 1 115 ? 18.805 -17.782 -5.354 1.00 62.62 115 ASP A C 1
ATOM 922 O O . ASP A 1 115 ? 18.393 -18.603 -6.175 1.00 62.62 115 ASP A O 1
ATOM 926 N N . GLY A 1 116 ? 19.817 -16.952 -5.632 1.00 62.69 116 GLY A N 1
ATOM 927 C CA . GLY A 1 116 ? 20.538 -16.910 -6.905 1.00 62.69 116 GLY A CA 1
ATOM 928 C C . GLY A 1 116 ? 19.832 -16.124 -8.013 1.00 62.69 116 GLY A C 1
ATOM 929 O O . GLY A 1 116 ? 20.326 -16.107 -9.139 1.00 62.69 116 GLY A O 1
ATOM 930 N N . ARG A 1 117 ? 18.695 -15.470 -7.733 1.00 63.59 117 ARG A N 1
ATOM 931 C CA . ARG A 1 117 ? 17.971 -14.656 -8.724 1.00 63.59 117 ARG A CA 1
ATOM 932 C C . ARG A 1 117 ? 18.536 -13.247 -8.816 1.00 63.59 117 ARG A C 1
ATOM 934 O O . ARG A 1 117 ? 18.906 -12.649 -7.809 1.00 63.59 117 ARG A O 1
ATOM 941 N N . GLU A 1 118 ? 18.536 -12.686 -10.019 1.00 68.69 118 GLU A N 1
ATOM 942 C CA . GLU A 1 118 ? 18.885 -11.284 -10.245 1.00 68.69 118 GLU A CA 1
ATOM 943 C C . GLU A 1 118 ? 17.632 -10.402 -10.141 1.00 68.69 118 GLU A C 1
ATOM 945 O O . GLU A 1 118 ? 16.612 -10.652 -10.786 1.00 68.69 118 GLU A O 1
ATOM 950 N N . GLN A 1 119 ? 17.702 -9.361 -9.314 1.00 63.56 119 GLN A N 1
ATOM 951 C CA . GLN A 1 119 ? 16.638 -8.377 -9.137 1.00 63.56 119 GLN A CA 1
ATOM 952 C C . GLN A 1 119 ? 17.134 -6.983 -9.518 1.00 63.56 119 GLN A C 1
ATOM 954 O O . GLN A 1 119 ? 18.180 -6.535 -9.046 1.00 63.56 119 GLN A O 1
ATOM 959 N N . ASN A 1 120 ? 16.337 -6.271 -10.315 1.00 68.69 120 ASN A N 1
ATOM 960 C CA . ASN A 1 120 ? 16.588 -4.876 -10.650 1.00 68.69 120 ASN A CA 1
ATOM 961 C C . ASN A 1 120 ? 15.969 -4.001 -9.554 1.00 68.69 120 ASN A C 1
ATOM 963 O O . ASN A 1 120 ? 14.748 -3.905 -9.432 1.00 68.69 120 ASN A O 1
ATOM 967 N N . GLN A 1 121 ? 16.807 -3.334 -8.759 1.00 65.50 121 GLN A N 1
ATOM 968 C CA . GLN A 1 121 ? 16.351 -2.411 -7.704 1.00 65.50 121 GLN A CA 1
ATOM 969 C C . GLN A 1 121 ? 16.059 -0.990 -8.226 1.00 65.50 121 GLN A C 1
ATOM 971 O O . GLN A 1 121 ? 15.905 -0.046 -7.456 1.00 65.50 121 GLN A O 1
ATOM 976 N N . GLU A 1 122 ? 16.000 -0.820 -9.546 1.00 75.81 122 GLU A N 1
ATOM 977 C CA . GLU A 1 122 ? 15.819 0.480 -10.205 1.00 75.81 122 GLU A CA 1
ATOM 978 C C . GLU A 1 122 ? 14.356 0.747 -10.572 1.00 75.81 122 GLU A C 1
ATOM 980 O O . GLU A 1 122 ? 13.928 1.899 -10.628 1.00 75.81 122 GLU A O 1
ATOM 985 N N . ILE A 1 123 ? 13.572 -0.313 -10.785 1.00 81.75 123 ILE A N 1
ATOM 986 C CA . ILE A 1 123 ? 12.181 -0.231 -11.225 1.00 81.75 123 ILE A CA 1
ATOM 987 C C . ILE A 1 123 ? 11.336 -1.311 -10.547 1.00 81.75 123 ILE A C 1
ATOM 989 O O . ILE A 1 123 ? 11.801 -2.414 -10.256 1.00 81.75 123 ILE A O 1
ATOM 993 N N . THR A 1 124 ? 10.071 -0.997 -10.281 1.00 85.38 124 THR A N 1
ATOM 994 C CA . THR A 1 124 ? 9.127 -1.966 -9.708 1.00 85.38 124 THR A CA 1
ATOM 995 C C . THR A 1 124 ? 8.451 -2.762 -10.820 1.00 85.38 124 THR A C 1
ATOM 997 O O . THR A 1 124 ? 8.329 -2.272 -11.944 1.00 85.38 124 THR A O 1
ATOM 1000 N N . THR A 1 125 ? 7.978 -3.975 -10.531 1.00 84.38 125 THR A N 1
ATOM 1001 C CA . THR A 1 125 ? 7.323 -4.830 -11.535 1.00 84.38 125 THR A CA 1
ATOM 1002 C C . THR A 1 125 ? 6.115 -4.142 -12.161 1.00 84.38 125 THR A C 1
ATOM 1004 O O . THR A 1 125 ? 5.948 -4.202 -13.376 1.00 84.38 125 THR A O 1
ATOM 1007 N N . LEU A 1 126 ? 5.306 -3.437 -11.357 1.00 86.12 126 LEU A N 1
ATOM 1008 C CA . LEU A 1 126 ? 4.183 -2.675 -11.898 1.00 86.12 126 LEU A CA 1
ATOM 1009 C C . LEU A 1 126 ? 4.677 -1.537 -12.799 1.00 86.12 126 LEU A C 1
ATOM 1011 O O . LEU A 1 126 ? 4.192 -1.386 -13.911 1.00 86.12 126 LEU A O 1
ATOM 1015 N N . THR A 1 127 ? 5.653 -0.751 -12.341 1.00 88.25 127 THR A N 1
ATOM 1016 C CA . THR A 1 127 ? 6.203 0.365 -13.125 1.00 88.25 127 THR A CA 1
ATOM 1017 C C . THR A 1 127 ? 6.755 -0.114 -14.471 1.00 88.25 127 THR A C 1
ATOM 1019 O O . THR A 1 127 ? 6.479 0.519 -15.484 1.00 88.25 127 THR A O 1
ATOM 1022 N N . LYS A 1 128 ? 7.476 -1.245 -14.504 1.00 88.00 128 LYS A N 1
ATOM 1023 C CA . LYS A 1 128 ? 7.993 -1.841 -15.745 1.00 88.00 128 LYS A CA 1
ATOM 1024 C C . LYS A 1 128 ? 6.870 -2.324 -16.658 1.00 88.00 128 LYS A C 1
ATOM 1026 O O . LYS A 1 128 ? 6.897 -2.033 -17.845 1.00 88.00 128 LYS A O 1
ATOM 1031 N N . PHE A 1 129 ? 5.869 -3.000 -16.097 1.00 88.69 129 PHE A N 1
ATOM 1032 C CA . PHE A 1 129 ? 4.706 -3.455 -16.855 1.00 88.69 129 PHE A CA 1
ATOM 1033 C C . PHE A 1 129 ? 3.982 -2.288 -17.535 1.00 88.69 129 PHE A C 1
ATOM 1035 O O . PHE A 1 129 ? 3.705 -2.355 -18.725 1.00 88.69 129 PHE A O 1
ATOM 1042 N N . VAL A 1 130 ? 3.713 -1.201 -16.806 1.00 91.06 130 VAL A N 1
ATOM 1043 C CA . VAL A 1 130 ? 3.030 -0.029 -17.376 1.00 91.06 130 VAL A CA 1
ATOM 1044 C C . VAL A 1 130 ? 3.924 0.713 -18.371 1.00 91.06 130 VAL A C 1
ATOM 1046 O O . VAL A 1 130 ? 3.432 1.165 -19.401 1.00 91.06 130 VAL A O 1
ATOM 1049 N N . LEU A 1 131 ? 5.236 0.791 -18.112 1.00 90.62 131 LEU A N 1
ATOM 1050 C CA . LEU A 1 131 ? 6.210 1.350 -19.054 1.00 90.62 131 LEU A CA 1
ATOM 1051 C C . LEU A 1 131 ? 6.170 0.612 -20.397 1.00 90.62 131 LEU A C 1
ATOM 1053 O O . LEU A 1 131 ? 6.144 1.264 -21.434 1.00 90.62 131 LEU A O 1
ATOM 1057 N N . ASP A 1 132 ? 6.108 -0.720 -20.379 1.00 88.62 132 ASP A N 1
ATOM 1058 C CA . ASP A 1 132 ? 6.061 -1.533 -21.598 1.00 88.62 132 ASP A CA 1
ATOM 1059 C C . ASP A 1 132 ? 4.800 -1.271 -22.432 1.00 88.62 132 ASP A C 1
ATOM 1061 O O . ASP A 1 132 ? 4.872 -1.274 -23.659 1.00 88.62 132 ASP A O 1
ATOM 1065 N N . GLN A 1 133 ? 3.668 -0.967 -21.790 1.00 88.69 133 GLN A N 1
ATOM 1066 C CA . GLN A 1 133 ? 2.416 -0.636 -22.485 1.00 88.69 133 GLN A CA 1
ATOM 1067 C C . GLN A 1 133 ? 2.477 0.710 -23.216 1.00 88.69 133 GLN A C 1
ATOM 1069 O O . GLN A 1 133 ? 1.879 0.869 -24.277 1.00 88.69 133 GLN A O 1
ATOM 1074 N N . VAL A 1 134 ? 3.192 1.689 -22.658 1.00 90.38 134 VAL A N 1
ATOM 1075 C CA . VAL A 1 134 ? 3.319 3.031 -23.253 1.00 90.38 134 VAL A CA 1
ATOM 1076 C C . VAL A 1 134 ? 4.605 3.204 -24.063 1.00 90.38 134 VAL A C 1
ATOM 1078 O O . VAL A 1 134 ? 4.834 4.274 -24.624 1.00 90.38 134 VAL A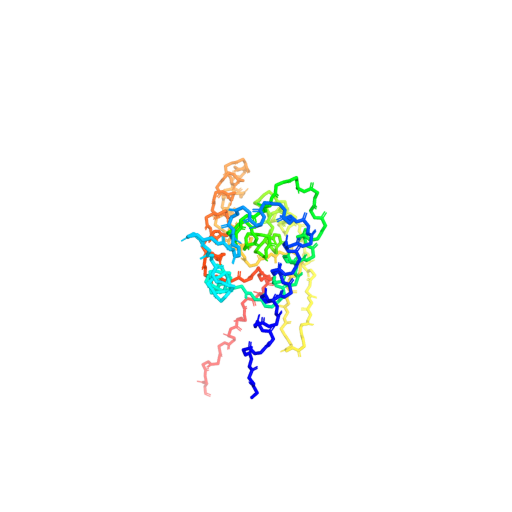 O 1
ATOM 1081 N N . TYR A 1 135 ? 5.446 2.169 -24.146 1.00 87.69 135 TYR A N 1
ATOM 1082 C CA . TYR A 1 135 ? 6.772 2.254 -24.756 1.00 87.69 135 TYR A CA 1
ATOM 1083 C C . TYR A 1 135 ? 6.715 2.661 -26.233 1.00 87.69 135 TYR A C 1
ATOM 1085 O O . TYR A 1 135 ? 7.514 3.488 -26.668 1.00 87.69 135 TYR A O 1
ATOM 1093 N N . SER A 1 136 ? 5.731 2.165 -26.989 1.00 85.88 136 SER A N 1
ATOM 1094 C CA . SER A 1 136 ? 5.522 2.571 -28.386 1.00 85.88 136 SER A CA 1
ATOM 1095 C C . SER A 1 136 ? 5.267 4.076 -28.518 1.00 85.88 136 SER A C 1
ATOM 1097 O O . SER A 1 136 ? 5.902 4.729 -29.337 1.00 85.88 136 SER A O 1
ATOM 1099 N N . LEU A 1 137 ? 4.443 4.661 -27.640 1.00 87.69 137 LEU A N 1
ATOM 1100 C CA . LEU A 1 137 ? 4.182 6.108 -27.633 1.00 87.69 137 LEU A CA 1
ATOM 1101 C C . LEU A 1 137 ? 5.443 6.920 -27.305 1.00 87.69 137 LEU A C 1
ATOM 1103 O O . LEU A 1 137 ? 5.625 8.022 -27.820 1.00 87.69 137 LEU A O 1
ATOM 1107 N N . ILE A 1 138 ? 6.321 6.384 -26.451 1.00 86.38 138 ILE A N 1
ATOM 1108 C CA . ILE A 1 138 ? 7.616 7.003 -26.142 1.00 86.38 138 ILE A CA 1
ATOM 1109 C C . ILE A 1 138 ? 8.521 6.991 -27.382 1.00 86.38 138 ILE A C 1
ATOM 1111 O O . ILE A 1 138 ? 9.155 8.006 -27.672 1.00 86.38 138 ILE A O 1
ATOM 1115 N N . GLN A 1 139 ? 8.566 5.878 -28.123 1.00 86.50 139 GLN A N 1
ATOM 1116 C CA . GLN A 1 139 ? 9.367 5.765 -29.349 1.00 86.50 139 GLN A CA 1
ATOM 1117 C C . GLN A 1 139 ? 8.869 6.682 -30.470 1.00 86.50 139 GLN A C 1
ATOM 1119 O O . GLN A 1 139 ? 9.683 7.254 -31.192 1.00 86.50 139 GLN A O 1
ATOM 1124 N N . ASP A 1 140 ? 7.557 6.896 -30.548 1.00 87.06 140 ASP A N 1
ATOM 1125 C CA . ASP A 1 140 ? 6.929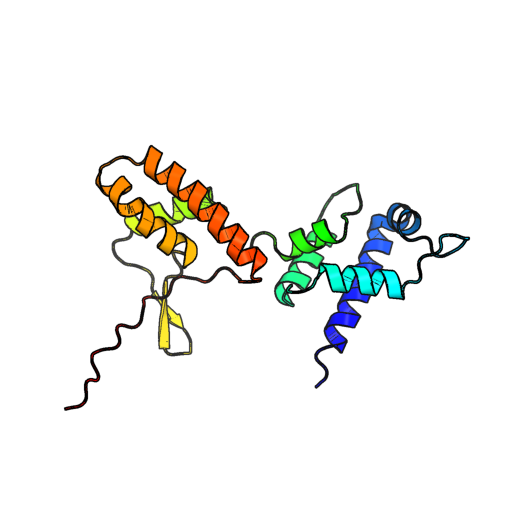 7.810 -31.507 1.00 87.06 140 ASP A CA 1
ATOM 1126 C C . ASP A 1 140 ? 7.129 9.300 -31.146 1.00 87.06 140 ASP A C 1
ATOM 1128 O O . ASP A 1 140 ? 6.693 10.190 -31.877 1.00 87.06 140 ASP A O 1
ATOM 1132 N N . GLY A 1 141 ? 7.789 9.602 -30.018 1.00 84.75 141 GLY A N 1
ATOM 1133 C CA . GLY A 1 141 ? 8.053 10.967 -29.546 1.00 84.75 141 GLY A CA 1
ATOM 1134 C C . GLY A 1 141 ? 6.882 11.622 -28.801 1.00 84.75 141 GLY A C 1
ATOM 1135 O O . GLY A 1 141 ? 6.976 12.775 -28.377 1.00 84.75 141 GLY A O 1
ATOM 1136 N N . GLU A 1 142 ? 5.792 10.890 -28.567 1.00 89.88 142 GLU A N 1
ATOM 1137 C CA . GLU A 1 142 ? 4.549 11.354 -27.939 1.00 89.88 142 GLU A CA 1
ATOM 1138 C C . GLU A 1 142 ? 4.623 11.290 -26.398 1.00 89.88 142 GLU A C 1
ATOM 1140 O O . GLU A 1 142 ? 3.741 10.765 -25.713 1.00 89.88 142 GLU A O 1
ATOM 1145 N N . MET A 1 143 ? 5.686 11.864 -25.820 1.00 85.94 143 MET A N 1
ATOM 1146 C CA . MET A 1 143 ? 6.001 11.791 -24.381 1.00 85.94 143 MET A CA 1
ATOM 1147 C C . MET A 1 143 ? 4.869 12.273 -23.463 1.00 85.94 143 MET A C 1
ATOM 1149 O O . MET A 1 143 ? 4.659 11.715 -22.385 1.00 85.94 143 MET A O 1
ATOM 1153 N N . TYR A 1 144 ? 4.122 13.305 -23.868 1.00 87.50 144 TYR A N 1
ATOM 1154 C CA . TYR A 1 144 ? 3.010 13.826 -23.067 1.00 87.50 144 TYR A CA 1
ATOM 1155 C C . TYR A 1 144 ? 1.843 12.832 -22.989 1.00 87.50 144 TYR A C 1
ATOM 1157 O O . TYR A 1 144 ? 1.321 12.580 -21.902 1.00 87.50 144 TYR A O 1
ATOM 1165 N N . LYS A 1 145 ? 1.474 12.220 -24.122 1.00 90.06 145 LYS A N 1
ATOM 1166 C CA . LYS A 1 145 ? 0.430 11.186 -24.172 1.00 90.06 145 LYS A CA 1
ATOM 1167 C C . LYS A 1 145 ? 0.876 9.926 -23.435 1.00 90.06 145 LYS A C 1
ATOM 1169 O O . LYS A 1 145 ? 0.107 9.395 -22.641 1.00 90.06 145 LYS A O 1
ATOM 1174 N N . ALA A 1 146 ? 2.133 9.515 -23.618 1.00 89.88 146 ALA A N 1
ATOM 1175 C CA . ALA A 1 146 ? 2.714 8.380 -22.906 1.00 89.88 146 ALA A CA 1
ATOM 1176 C C . ALA A 1 146 ? 2.640 8.561 -21.383 1.00 89.88 146 ALA A C 1
ATOM 1178 O O . ALA A 1 146 ? 2.208 7.653 -20.681 1.00 89.88 146 ALA A O 1
ATOM 1179 N N . LYS A 1 147 ? 2.979 9.752 -20.869 1.00 89.75 147 LYS A N 1
ATOM 1180 C CA . LYS A 1 147 ? 2.870 10.067 -19.438 1.00 89.75 147 LYS A CA 1
ATOM 1181 C C . LYS A 1 147 ? 1.427 10.001 -18.933 1.00 89.75 147 LYS A C 1
ATOM 1183 O O . LYS A 1 147 ? 1.189 9.468 -17.852 1.00 89.75 147 LYS A O 1
ATOM 1188 N N . MET A 1 148 ? 0.479 10.566 -19.681 1.00 90.69 148 MET A N 1
ATOM 1189 C CA . MET A 1 148 ? -0.938 10.571 -19.300 1.00 90.69 148 MET A CA 1
ATOM 1190 C C . MET A 1 148 ? -1.501 9.151 -19.202 1.00 90.69 148 MET A C 1
ATOM 1192 O O . MET A 1 148 ? -2.105 8.803 -18.186 1.00 90.69 148 MET A O 1
ATOM 1196 N N . GLU A 1 149 ? -1.251 8.324 -20.218 1.00 90.62 149 GLU A N 1
ATOM 1197 C CA . GLU A 1 149 ? -1.665 6.918 -20.214 1.00 90.62 149 GLU A CA 1
ATOM 1198 C C . GLU A 1 149 ? -0.939 6.126 -19.124 1.00 90.62 149 GLU A C 1
ATOM 1200 O O . GLU A 1 149 ? -1.564 5.349 -18.406 1.00 90.62 149 GLU A O 1
ATOM 1205 N N . PHE A 1 150 ? 0.355 6.381 -18.914 1.00 92.62 150 PHE A N 1
ATOM 1206 C CA . PHE A 1 150 ? 1.119 5.733 -17.852 1.00 92.62 150 PHE A CA 1
ATOM 1207 C C . PHE A 1 150 ? 0.509 5.997 -16.475 1.00 92.62 150 PHE A C 1
ATOM 1209 O O . PHE A 1 150 ? 0.303 5.057 -15.713 1.00 92.62 150 PHE A O 1
ATOM 1216 N N . ILE A 1 151 ? 0.220 7.261 -16.145 1.00 90.25 151 ILE A N 1
ATOM 1217 C CA . ILE A 1 151 ? -0.333 7.632 -14.835 1.00 90.25 151 ILE A CA 1
ATOM 1218 C C . ILE A 1 151 ? -1.682 6.948 -14.621 1.00 90.25 151 ILE A C 1
ATOM 1220 O O . ILE A 1 151 ? -1.890 6.315 -13.587 1.00 90.25 151 ILE A O 1
ATOM 1224 N N . LYS A 1 152 ? -2.557 7.018 -15.629 1.00 91.50 152 LYS A N 1
ATOM 1225 C CA . LYS A 1 152 ? -3.887 6.413 -15.585 1.00 91.50 152 LYS A CA 1
ATOM 1226 C C . LYS A 1 152 ? -3.812 4.906 -15.331 1.00 91.50 152 LYS A C 1
ATOM 1228 O O . LYS A 1 152 ? -4.404 4.410 -14.378 1.00 91.50 152 LYS A O 1
ATOM 1233 N N . ILE A 1 153 ? -3.045 4.194 -16.155 1.00 91.56 153 ILE A N 1
ATOM 1234 C CA . ILE A 1 153 ? -2.895 2.741 -16.057 1.00 91.56 153 ILE A CA 1
ATOM 1235 C C . ILE A 1 153 ? -2.247 2.376 -14.714 1.00 91.56 153 ILE A C 1
ATOM 1237 O O . ILE A 1 153 ? -2.708 1.476 -14.015 1.00 91.56 153 ILE A O 1
ATOM 1241 N N . TYR A 1 154 ? -1.194 3.085 -14.310 1.00 90.44 154 TYR A N 1
ATOM 1242 C CA . TYR A 1 154 ? -0.489 2.794 -13.067 1.00 90.44 154 TYR A CA 1
ATOM 1243 C C . TYR A 1 154 ? -1.395 2.910 -11.837 1.00 90.44 154 TYR A C 1
ATOM 1245 O O . TYR A 1 154 ? -1.361 2.018 -10.988 1.00 90.44 154 TYR A O 1
ATOM 1253 N N . ASP A 1 155 ? -2.218 3.956 -11.741 1.00 86.25 155 ASP A N 1
ATOM 1254 C CA . ASP A 1 155 ? -3.130 4.128 -10.608 1.00 86.25 155 ASP A CA 1
ATOM 1255 C C . ASP A 1 155 ? -4.242 3.068 -10.578 1.00 86.25 155 ASP A C 1
ATOM 1257 O O . ASP A 1 155 ? -4.546 2.545 -9.502 1.00 86.25 155 ASP A O 1
ATOM 1261 N N . GLU A 1 156 ? -4.786 2.674 -11.735 1.00 88.56 156 GLU A N 1
ATOM 1262 C CA . GLU A 1 156 ? -5.770 1.585 -11.839 1.00 88.56 156 GLU A CA 1
ATOM 1263 C C . GLU A 1 156 ? -5.190 0.256 -11.322 1.00 88.56 156 GLU A C 1
ATOM 1265 O O . GLU A 1 156 ? -5.739 -0.371 -10.409 1.00 88.56 156 GLU A O 1
ATOM 1270 N N . TYR A 1 157 ? -4.024 -0.151 -11.830 1.00 85.94 157 TYR A N 1
ATOM 1271 C CA . TYR A 1 157 ? -3.380 -1.400 -11.413 1.00 85.94 157 TYR A CA 1
ATOM 1272 C C . TYR A 1 157 ? -2.864 -1.356 -9.970 1.00 85.94 157 TYR A C 1
ATOM 1274 O O . TYR A 1 157 ? -2.882 -2.377 -9.273 1.00 85.94 157 TYR A O 1
ATOM 1282 N N . LYS A 1 158 ? -2.414 -0.190 -9.495 1.00 83.81 158 LYS A N 1
ATOM 1283 C CA . LYS A 1 158 ? -2.059 0.022 -8.088 1.00 83.81 158 LYS A CA 1
ATOM 1284 C C . LYS A 1 158 ? -3.270 -0.203 -7.191 1.00 83.81 158 LYS A C 1
ATOM 1286 O O . LYS A 1 158 ? -3.156 -0.951 -6.221 1.00 83.81 158 LYS A O 1
ATOM 1291 N N . ALA A 1 159 ? -4.420 0.380 -7.526 1.00 77.25 159 ALA A N 1
ATOM 1292 C CA . ALA A 1 159 ? -5.650 0.187 -6.768 1.00 77.25 159 ALA A CA 1
ATOM 1293 C C . ALA A 1 159 ? -6.068 -1.293 -6.748 1.00 77.25 159 ALA A C 1
ATOM 1295 O O . ALA A 1 159 ? -6.333 -1.844 -5.678 1.00 77.25 159 ALA A O 1
ATOM 1296 N N . GLU A 1 160 ? -6.036 -1.981 -7.893 1.00 79.50 160 GLU A N 1
ATOM 1297 C CA . GLU A 1 160 ? -6.330 -3.417 -7.952 1.00 79.50 160 GLU A CA 1
ATOM 1298 C C . GLU A 1 160 ? -5.398 -4.264 -7.080 1.00 79.50 160 GLU A C 1
ATOM 1300 O O . GLU A 1 160 ? -5.832 -5.198 -6.399 1.00 79.50 160 GLU A O 1
ATOM 1305 N N . ALA A 1 161 ? -4.100 -3.982 -7.121 1.00 77.50 161 ALA A N 1
ATOM 1306 C CA . ALA A 1 161 ? -3.120 -4.738 -6.363 1.00 77.50 161 ALA A CA 1
ATOM 1307 C C . ALA A 1 161 ? -3.235 -4.472 -4.857 1.00 77.50 161 ALA A C 1
ATOM 1309 O O . ALA A 1 161 ? -3.125 -5.412 -4.067 1.00 77.50 161 ALA A O 1
ATOM 1310 N N . GLN A 1 162 ? -3.543 -3.234 -4.463 1.00 67.00 162 GLN A N 1
ATOM 1311 C CA . GLN A 1 162 ? -3.855 -2.878 -3.080 1.00 67.00 162 GLN A CA 1
ATOM 1312 C C . GLN A 1 162 ? -5.136 -3.566 -2.584 1.00 67.00 162 GLN A C 1
ATOM 1314 O O . GLN A 1 162 ? -5.168 -4.040 -1.447 1.00 67.00 162 GLN A O 1
ATOM 1319 N N . LEU A 1 163 ? -6.167 -3.691 -3.429 1.00 67.75 163 LEU A N 1
ATOM 1320 C CA . LEU A 1 163 ? -7.382 -4.456 -3.112 1.00 67.75 163 LEU A CA 1
ATOM 1321 C C . LEU A 1 163 ? -7.090 -5.949 -2.925 1.00 67.75 163 LEU A C 1
ATOM 1323 O O . LEU A 1 163 ? -7.645 -6.580 -2.030 1.00 67.75 163 LEU A O 1
ATOM 1327 N N . LYS A 1 164 ? -6.176 -6.503 -3.728 1.00 67.62 164 LYS A N 1
ATOM 1328 C CA . LYS A 1 164 ? -5.709 -7.897 -3.628 1.00 67.62 164 LYS A CA 1
ATOM 1329 C C . LYS A 1 164 ? -4.705 -8.121 -2.483 1.00 67.62 164 LYS A C 1
ATOM 1331 O O . LYS A 1 164 ? -4.197 -9.231 -2.352 1.00 67.62 164 LYS A O 1
ATOM 1336 N N . GLY A 1 165 ? -4.390 -7.095 -1.683 1.00 60.06 165 GLY A N 1
ATOM 1337 C CA . GLY A 1 165 ? -3.434 -7.183 -0.572 1.00 60.06 165 GLY A CA 1
ATOM 1338 C C . GLY A 1 165 ? -1.988 -7.440 -1.010 1.00 60.06 165 GLY A C 1
ATOM 1339 O O . GLY A 1 165 ? -1.188 -7.949 -0.230 1.00 60.06 165 GLY A O 1
ATOM 1340 N N . LYS A 1 166 ? -1.639 -7.131 -2.265 1.00 66.19 166 LYS A N 1
ATOM 1341 C CA . LYS A 1 166 ? -0.279 -7.316 -2.783 1.00 66.19 166 LYS A CA 1
ATOM 1342 C C . LYS A 1 166 ? 0.633 -6.177 -2.326 1.00 66.19 166 LYS A C 1
ATOM 1344 O O . LYS A 1 166 ? 0.231 -5.015 -2.272 1.00 66.19 166 LYS A O 1
ATOM 1349 N N . THR A 1 167 ? 1.890 -6.506 -2.056 1.00 66.94 167 THR A N 1
ATOM 1350 C CA . THR A 1 167 ? 2.955 -5.528 -1.809 1.00 66.94 167 THR A CA 1
ATOM 1351 C C . THR A 1 167 ? 3.642 -5.142 -3.119 1.00 66.94 167 THR A C 1
ATOM 1353 O O . THR A 1 167 ? 3.619 -5.900 -4.094 1.00 66.94 167 THR A O 1
ATOM 1356 N N . GLN A 1 168 ? 4.230 -3.943 -3.172 1.00 67.62 168 GLN A N 1
ATOM 1357 C CA . GLN A 1 168 ? 5.010 -3.530 -4.335 1.00 67.62 168 GLN A CA 1
ATOM 1358 C C . GLN A 1 168 ? 6.270 -4.403 -4.423 1.00 67.62 168 GLN A C 1
ATOM 1360 O O . GLN A 1 168 ? 7.063 -4.462 -3.485 1.00 67.62 168 GLN A O 1
ATOM 1365 N N . ALA A 1 169 ? 6.444 -5.091 -5.551 1.00 76.12 169 ALA A N 1
ATOM 1366 C CA . ALA A 1 169 ? 7.603 -5.936 -5.814 1.0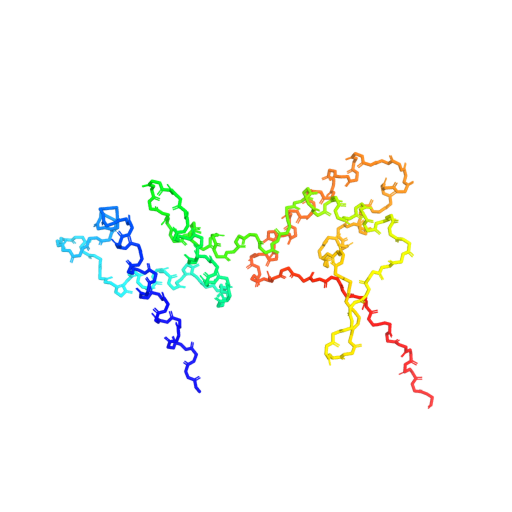0 76.12 169 ALA A CA 1
ATOM 1367 C C . ALA A 1 169 ? 8.580 -5.238 -6.767 1.00 76.12 169 ALA A C 1
ATOM 136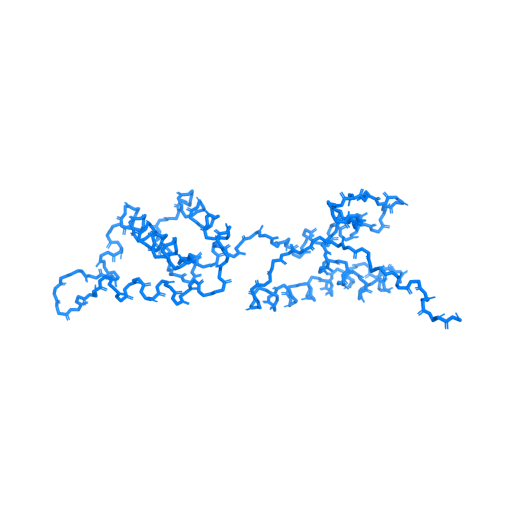9 O O . ALA A 1 169 ? 8.170 -4.590 -7.735 1.00 76.12 169 ALA A O 1
ATOM 1370 N N . TRP A 1 170 ? 9.875 -5.396 -6.501 1.00 77.69 170 TRP A N 1
ATOM 1371 C CA . TRP A 1 170 ? 10.940 -4.989 -7.416 1.00 77.69 170 TRP A CA 1
ATOM 1372 C C . TRP A 1 170 ? 10.973 -5.898 -8.638 1.00 77.69 170 TRP A C 1
ATOM 1374 O O . TRP A 1 170 ? 10.761 -7.109 -8.516 1.00 77.69 170 TRP A O 1
ATOM 1384 N N . TYR A 1 171 ? 11.247 -5.308 -9.800 1.00 78.88 171 TYR A N 1
ATOM 1385 C CA . TYR A 1 171 ? 11.265 -6.043 -11.054 1.00 78.88 171 TYR A CA 1
ATOM 1386 C C . TYR A 1 171 ? 12.369 -7.105 -11.049 1.00 78.88 171 TYR A C 1
ATOM 1388 O O . TYR A 1 171 ? 13.523 -6.841 -10.705 1.00 78.88 171 TYR A O 1
ATOM 1396 N N . GLN A 1 172 ? 11.994 -8.317 -11.439 1.00 73.31 172 GLN A N 1
ATOM 1397 C CA . GLN A 1 172 ? 12.900 -9.437 -11.668 1.00 73.31 172 GLN A CA 1
ATOM 1398 C C . GLN A 1 172 ? 12.773 -9.820 -13.137 1.00 73.31 172 GLN A C 1
ATOM 1400 O O . GLN A 1 172 ? 11.655 -9.919 -13.651 1.00 73.31 172 GLN A O 1
ATOM 1405 N N . GLU A 1 173 ? 13.905 -10.005 -13.816 1.00 69.12 173 GLU A N 1
ATOM 1406 C CA . GLU A 1 173 ? 13.886 -10.474 -15.200 1.00 69.12 173 GLU A CA 1
ATOM 1407 C C . GLU A 1 173 ? 13.242 -11.868 -15.253 1.00 69.12 173 GLU A C 1
ATOM 1409 O O . GLU A 1 173 ? 13.563 -12.725 -14.421 1.00 69.12 173 GLU A O 1
ATOM 1414 N N . PRO A 1 174 ? 12.316 -12.118 -16.198 1.00 61.22 174 PRO A N 1
ATOM 1415 C CA . PRO A 1 174 ? 11.778 -13.451 -16.398 1.00 61.22 174 PRO A CA 1
ATOM 1416 C C . PRO A 1 174 ? 12.933 -14.415 -16.655 1.00 61.22 174 PRO A C 1
ATOM 1418 O O . PRO A 1 174 ? 13.750 -14.182 -17.546 1.00 61.22 174 PRO A O 1
ATOM 1421 N N . ILE A 1 175 ? 12.991 -15.509 -15.894 1.00 58.53 175 ILE A N 1
ATOM 1422 C CA . ILE A 1 175 ? 13.909 -16.599 -16.210 1.00 58.53 175 ILE A CA 1
ATOM 1423 C C . ILE A 1 175 ? 13.468 -17.110 -17.579 1.00 58.53 175 ILE A C 1
ATOM 1425 O O . ILE A 1 175 ? 12.399 -17.713 -17.705 1.00 58.53 175 ILE A O 1
ATOM 1429 N N . LEU A 1 176 ? 14.271 -16.851 -18.610 1.00 51.03 176 LEU A N 1
ATOM 1430 C CA . LEU A 1 176 ? 14.171 -17.601 -19.848 1.00 51.03 176 LEU A CA 1
ATOM 1431 C C . LEU A 1 176 ? 14.393 -19.052 -19.436 1.00 51.03 176 LEU A C 1
ATOM 1433 O O . LEU A 1 176 ? 15.506 -19.429 -19.071 1.00 51.03 176 LEU A O 1
ATOM 1437 N N . LEU A 1 177 ? 13.323 -19.849 -19.418 1.00 48.31 177 LEU A N 1
ATOM 1438 C CA . LEU A 1 177 ? 13.440 -21.296 -19.375 1.00 48.31 177 LEU A CA 1
ATOM 1439 C C . LEU A 1 177 ? 14.217 -21.660 -20.637 1.00 48.31 177 LEU A C 1
ATOM 1441 O O . LEU A 1 177 ? 13.638 -21.804 -21.713 1.00 48.31 177 LEU A O 1
ATOM 1445 N N . ALA A 1 178 ? 15.546 -21.709 -20.520 1.00 44.22 178 ALA A N 1
ATOM 1446 C CA . ALA A 1 178 ? 16.403 -22.305 -21.518 1.00 44.22 178 ALA A CA 1
ATOM 1447 C C . ALA A 1 178 ? 15.769 -23.656 -21.817 1.00 44.22 178 ALA A C 1
ATOM 1449 O O . ALA A 1 178 ? 15.527 -24.438 -20.896 1.00 44.22 178 ALA A O 1
ATOM 1450 N N . GLN A 1 179 ? 15.396 -23.837 -23.079 1.00 43.41 179 GLN A N 1
ATOM 1451 C CA . GLN A 1 179 ? 14.711 -24.997 -23.614 1.00 43.41 179 GLN A CA 1
ATOM 1452 C C . GLN A 1 179 ? 15.359 -26.281 -23.081 1.00 43.41 179 GLN A C 1
ATOM 1454 O O . GLN A 1 179 ? 16.296 -26.807 -23.670 1.00 43.41 179 GLN A O 1
ATOM 1459 N N . LYS A 1 180 ? 14.844 -26.818 -21.975 1.00 37.66 180 LYS A N 1
ATOM 1460 C CA . LYS A 1 180 ? 14.982 -28.229 -21.628 1.00 37.66 180 LYS A CA 1
ATOM 1461 C C . LYS A 1 180 ? 13.830 -28.957 -22.313 1.00 37.66 180 LYS A C 1
ATOM 1463 O O . LYS A 1 180 ? 12.971 -29.543 -21.671 1.00 37.66 180 LYS A O 1
ATOM 1468 N N . ASN A 1 181 ? 13.801 -28.857 -23.641 1.00 36.66 181 ASN A N 1
ATOM 1469 C CA . ASN A 1 181 ? 13.269 -29.952 -24.428 1.00 36.66 181 ASN A CA 1
ATOM 1470 C C . ASN A 1 181 ? 14.398 -30.975 -24.443 1.00 36.66 181 ASN A C 1
ATOM 1472 O O . ASN A 1 181 ? 15.396 -30.812 -25.141 1.00 36.66 181 ASN A O 1
ATOM 1476 N N . GLU A 1 182 ? 14.261 -31.925 -23.529 1.00 37.91 182 GLU A N 1
ATOM 1477 C CA . GLU A 1 182 ? 15.049 -33.141 -23.423 1.00 37.91 182 GLU A CA 1
ATOM 1478 C C . GLU A 1 182 ? 15.188 -33.773 -24.820 1.00 37.91 182 GLU A C 1
ATOM 1480 O O . GLU A 1 182 ? 14.188 -34.048 -25.487 1.00 37.91 182 GLU A O 1
ATOM 1485 N N . GLN A 1 183 ? 16.436 -33.926 -25.273 1.00 32.81 183 GLN A N 1
ATOM 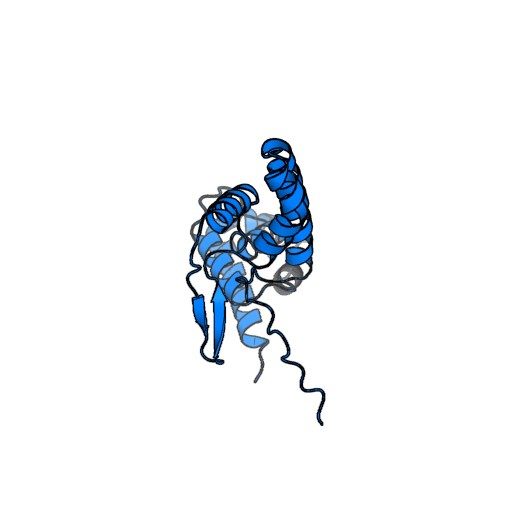1486 C CA . GLN A 1 183 ? 16.823 -34.935 -26.259 1.00 32.81 183 GLN A CA 1
ATOM 1487 C C . GLN A 1 183 ? 17.207 -36.209 -25.517 1.00 32.81 183 GLN A C 1
ATOM 1489 O O . GLN A 1 183 ? 17.841 -36.078 -24.442 1.00 32.81 183 GLN A O 1
#

pLDDT: mean 79.14, std 13.12, range [32.81, 92.62]